Protein AF-A0A5E4QX09-F1 (afdb_monomer_lite)

Structure (mmCIF, N/CA/C/O backbone):
data_AF-A0A5E4QX09-F1
#
_entry.id   AF-A0A5E4QX09-F1
#
loop_
_atom_site.group_PDB
_atom_site.id
_atom_site.type_symbol
_atom_site.label_atom_id
_atom_site.label_alt_id
_atom_site.label_comp_id
_atom_site.label_asym_id
_atom_site.label_entity_id
_atom_site.label_seq_id
_atom_site.pdbx_PDB_ins_code
_atom_site.Cartn_x
_atom_site.Cartn_y
_atom_site.Cartn_z
_atom_site.occupancy
_atom_site.B_iso_or_equiv
_atom_site.auth_seq_id
_atom_site.auth_comp_id
_atom_site.auth_asym_id
_atom_site.auth_atom_id
_atom_site.pdbx_PDB_model_num
ATOM 1 N N . MET A 1 1 ? -5.339 -0.102 -3.297 1.00 42.97 1 MET A N 1
ATOM 2 C CA . MET A 1 1 ? -5.138 -1.151 -2.268 1.00 42.97 1 MET A CA 1
ATOM 3 C C . MET A 1 1 ? -6.335 -2.087 -2.124 1.00 42.97 1 MET A C 1
ATOM 5 O O . MET A 1 1 ? -6.118 -3.283 -2.220 1.00 42.97 1 MET A O 1
ATOM 9 N N . ILE A 1 2 ? -7.573 -1.592 -1.977 1.00 33.66 2 ILE A N 1
ATOM 10 C CA . ILE A 1 2 ? -8.766 -2.455 -1.815 1.00 33.66 2 ILE A CA 1
ATOM 11 C C . ILE A 1 2 ? -9.002 -3.374 -3.030 1.00 33.66 2 ILE A C 1
ATOM 13 O O . ILE A 1 2 ? -9.260 -4.556 -2.849 1.00 33.66 2 ILE A O 1
ATOM 17 N N . PHE A 1 3 ? -8.812 -2.886 -4.262 1.00 40.62 3 PHE A N 1
ATOM 18 C CA . PHE A 1 3 ? -8.969 -3.718 -5.468 1.00 40.62 3 PHE A CA 1
ATOM 19 C C . PHE A 1 3 ? -7.996 -4.911 -5.521 1.00 40.62 3 PHE A C 1
ATOM 21 O O . PHE A 1 3 ? -8.386 -5.988 -5.951 1.00 40.62 3 PHE A O 1
ATOM 28 N N . GLY A 1 4 ? -6.771 -4.757 -5.002 1.00 45.88 4 GLY A N 1
ATOM 29 C CA . GLY A 1 4 ? -5.765 -5.826 -4.965 1.00 45.88 4 GLY A CA 1
ATOM 30 C C . GLY A 1 4 ? -6.095 -6.967 -3.996 1.00 45.88 4 GLY A C 1
ATOM 31 O O . GLY A 1 4 ? -5.596 -8.071 -4.171 1.00 45.88 4 GLY A O 1
ATOM 32 N N . MET A 1 5 ? -6.944 -6.716 -2.988 1.00 43.91 5 MET A N 1
ATOM 33 C CA . MET A 1 5 ? -7.412 -7.753 -2.056 1.00 43.91 5 MET A CA 1
ATOM 34 C C . MET A 1 5 ? -8.489 -8.658 -2.666 1.00 43.91 5 MET A C 1
ATOM 36 O O . MET A 1 5 ? -8.681 -9.766 -2.177 1.00 43.91 5 MET A O 1
ATOM 40 N N . PHE A 1 6 ? -9.189 -8.195 -3.707 1.00 44.47 6 PHE A N 1
ATOM 41 C CA . PHE A 1 6 ? -10.266 -8.942 -4.370 1.00 44.47 6 PHE A CA 1
ATOM 42 C C . PHE A 1 6 ? -9.871 -9.499 -5.739 1.00 44.47 6 PHE A C 1
ATOM 44 O O . PHE A 1 6 ? -10.627 -10.261 -6.336 1.00 44.47 6 PHE A O 1
ATOM 51 N N . THR A 1 7 ? -8.699 -9.130 -6.250 1.00 51.12 7 THR A N 1
ATOM 52 C CA . THR A 1 7 ? -8.145 -9.722 -7.465 1.00 51.12 7 THR A CA 1
ATOM 53 C C . THR A 1 7 ? -7.367 -10.976 -7.112 1.00 51.12 7 THR A C 1
ATOM 55 O O . THR A 1 7 ? -6.427 -10.909 -6.319 1.00 51.12 7 THR A O 1
ATOM 58 N N . ASP A 1 8 ? -7.721 -12.100 -7.733 1.00 54.41 8 ASP A N 1
ATOM 59 C CA . ASP A 1 8 ? -6.874 -13.286 -7.706 1.00 54.41 8 ASP A CA 1
ATOM 60 C C . ASP A 1 8 ? -5.563 -12.969 -8.439 1.00 54.41 8 ASP A C 1
ATOM 62 O O . ASP A 1 8 ? -5.526 -12.806 -9.659 1.00 54.41 8 ASP A O 1
ATOM 66 N N . THR A 1 9 ? -4.492 -12.802 -7.668 1.00 60.31 9 THR A N 1
ATOM 67 C CA . THR A 1 9 ? -3.134 -12.572 -8.170 1.00 60.31 9 THR A CA 1
ATOM 68 C C . THR A 1 9 ? -2.357 -13.880 -8.334 1.00 60.31 9 THR A C 1
ATOM 70 O O . THR A 1 9 ? -1.154 -13.852 -8.600 1.00 60.31 9 THR A O 1
ATOM 73 N N . SER A 1 10 ? -3.014 -15.037 -8.175 1.00 62.38 10 SER A N 1
ATOM 74 C CA . SER A 1 10 ? -2.373 -16.337 -8.316 1.00 62.38 10 SER A CA 1
ATOM 75 C C . SER A 1 10 ? -1.932 -16.601 -9.756 1.00 62.38 10 SER A C 1
ATOM 77 O O . SER A 1 10 ? -2.656 -16.369 -10.722 1.00 62.38 10 SER A O 1
ATOM 79 N N . ILE A 1 11 ? -0.733 -17.165 -9.896 1.00 61.16 11 ILE A N 1
ATOM 80 C CA . ILE A 1 11 ? -0.183 -17.636 -11.175 1.00 61.16 11 ILE A CA 1
ATOM 81 C C . ILE A 1 11 ? -0.554 -19.096 -11.485 1.00 61.16 11 ILE A C 1
ATOM 83 O O . ILE A 1 11 ? -0.056 -19.650 -12.467 1.00 61.16 11 ILE A O 1
ATOM 87 N N . LYS A 1 12 ? -1.402 -19.736 -10.658 1.00 60.31 12 LYS A N 1
ATOM 88 C CA . LYS A 1 12 ? -1.796 -21.148 -10.802 1.00 60.31 12 LYS A CA 1
ATOM 89 C C . LYS A 1 12 ? -2.206 -21.457 -12.250 1.00 60.31 12 LYS A C 1
ATOM 91 O O . LYS A 1 12 ? -3.145 -20.872 -12.778 1.00 60.31 12 LYS A O 1
ATOM 96 N N . GLY A 1 13 ? -1.498 -22.397 -12.880 1.00 54.94 13 GLY A N 1
ATOM 97 C CA . GLY A 1 13 ? -1.865 -22.962 -14.182 1.00 54.94 13 GLY A CA 1
ATOM 98 C C . GLY A 1 13 ? -1.347 -22.237 -15.431 1.00 54.94 13 GLY A C 1
ATOM 99 O O . GLY A 1 13 ? -1.695 -22.661 -16.531 1.00 54.94 13 GLY A O 1
ATOM 100 N N . ARG A 1 14 ? -0.510 -21.191 -15.327 1.00 57.50 14 ARG A N 1
ATOM 101 C CA . ARG A 1 14 ? 0.174 -20.635 -16.513 1.00 57.50 14 ARG A CA 1
ATOM 102 C C . ARG A 1 14 ? 1.516 -21.328 -16.750 1.00 57.50 14 ARG A C 1
ATOM 104 O O . ARG A 1 14 ? 2.424 -21.214 -15.933 1.00 57.50 14 ARG A O 1
ATOM 111 N N . ILE A 1 15 ? 1.655 -21.992 -17.898 1.00 57.94 15 ILE A N 1
ATOM 112 C CA . ILE A 1 15 ? 2.951 -22.455 -18.409 1.00 57.94 15 ILE A CA 1
ATOM 113 C C . ILE A 1 15 ? 3.700 -21.216 -18.910 1.00 57.94 15 ILE A C 1
ATOM 115 O O . ILE A 1 15 ? 3.361 -20.656 -19.951 1.00 57.94 15 ILE A O 1
ATOM 119 N N . ILE A 1 16 ? 4.675 -20.744 -18.138 1.00 59.75 16 ILE A N 1
ATOM 120 C CA . ILE A 1 16 ? 5.583 -19.677 -18.566 1.00 59.75 16 ILE A CA 1
ATOM 121 C C . ILE A 1 16 ? 6.730 -20.360 -19.313 1.00 59.75 16 ILE A C 1
ATOM 123 O O . ILE A 1 16 ? 7.333 -21.289 -18.779 1.00 59.75 16 ILE A O 1
ATOM 127 N N . ASN A 1 17 ? 6.999 -19.939 -20.553 1.00 56.47 17 ASN A N 1
ATOM 128 C CA . ASN A 1 17 ? 8.120 -20.465 -21.335 1.00 56.47 17 ASN A CA 1
ATOM 129 C C . ASN A 1 17 ? 9.426 -20.298 -20.546 1.00 56.47 17 ASN A C 1
ATOM 131 O O . ASN A 1 17 ? 9.720 -19.209 -20.049 1.00 56.47 17 ASN A O 1
ATOM 135 N N . VAL A 1 18 ? 10.176 -21.392 -20.416 1.00 55.41 18 VAL A N 1
ATOM 136 C CA . VAL A 1 18 ? 11.379 -21.515 -19.578 1.00 55.41 18 VAL A CA 1
ATOM 137 C C . VAL A 1 18 ? 12.600 -20.982 -20.330 1.00 55.41 18 VAL A C 1
ATOM 139 O O . VAL A 1 18 ? 13.613 -21.659 -20.470 1.00 55.41 18 VAL A O 1
ATOM 142 N N . ASP A 1 19 ? 12.515 -19.752 -20.825 1.00 61.50 19 ASP A N 1
ATOM 143 C CA . ASP A 1 19 ? 13.733 -18.991 -21.074 1.00 61.50 19 ASP A CA 1
ATOM 144 C C . ASP A 1 19 ? 14.192 -18.515 -19.696 1.00 61.50 19 ASP A C 1
ATOM 146 O O . ASP A 1 19 ? 13.448 -17.816 -19.005 1.00 61.50 19 ASP A O 1
ATOM 150 N N . ILE A 1 20 ? 15.362 -18.968 -19.238 1.00 60.31 20 ILE A N 1
ATOM 151 C CA . ILE A 1 20 ? 15.913 -18.620 -17.920 1.00 60.31 20 ILE A CA 1
ATOM 152 C C . ILE A 1 20 ? 16.182 -17.109 -17.906 1.00 60.31 20 ILE A C 1
ATOM 154 O O . ILE A 1 20 ? 17.259 -16.644 -18.266 1.00 60.31 20 ILE A O 1
ATOM 158 N N . LYS A 1 21 ? 15.164 -16.329 -17.537 1.00 65.38 21 LYS A N 1
ATOM 159 C CA . LYS A 1 21 ? 15.260 -14.884 -17.351 1.00 65.38 21 LYS A CA 1
ATOM 160 C C . LYS A 1 21 ? 16.014 -14.613 -16.049 1.00 65.38 21 LYS A C 1
ATOM 162 O O . LYS A 1 21 ? 15.745 -15.236 -15.019 1.00 65.38 21 LYS A O 1
ATOM 167 N N . GLU A 1 22 ? 16.953 -13.674 -16.092 1.00 68.00 22 GLU A N 1
ATOM 168 C CA . GLU A 1 22 ? 17.725 -13.246 -14.923 1.00 68.00 22 GLU A CA 1
ATOM 169 C C .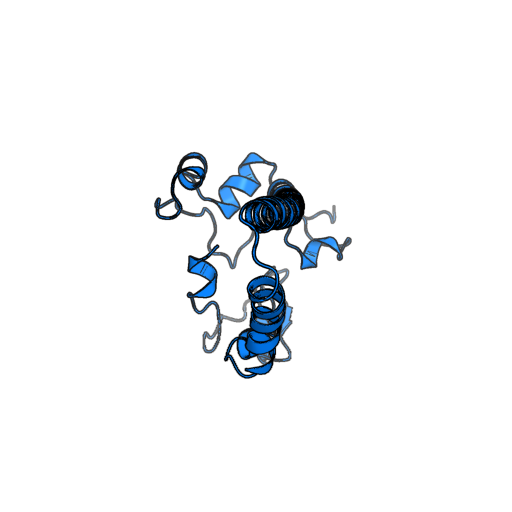 GLU A 1 22 ? 16.792 -12.828 -13.766 1.00 68.00 22 GLU A C 1
ATOM 171 O O . GLU A 1 22 ? 15.744 -12.216 -13.983 1.00 68.00 22 GLU A O 1
ATOM 176 N N . ASN A 1 23 ? 17.166 -13.167 -12.526 1.00 74.12 23 ASN A N 1
ATOM 177 C CA . ASN A 1 23 ? 16.447 -12.854 -11.276 1.00 74.12 23 ASN A CA 1
ATOM 178 C C . ASN A 1 23 ? 15.105 -13.578 -11.024 1.00 74.12 23 ASN A C 1
ATOM 180 O O . ASN A 1 23 ? 14.400 -13.245 -10.066 1.00 74.12 23 ASN A O 1
ATOM 184 N N . TRP A 1 24 ? 14.747 -14.587 -11.822 1.00 83.19 24 TRP A N 1
ATOM 185 C CA . TRP A 1 24 ? 13.603 -15.459 -11.525 1.00 83.19 24 TRP A CA 1
ATOM 186 C C . TRP A 1 24 ? 13.976 -16.525 -10.492 1.00 83.19 24 TRP A C 1
ATOM 188 O O . TRP A 1 24 ? 15.095 -17.032 -10.475 1.00 83.19 24 TRP A O 1
ATOM 198 N N . THR A 1 25 ? 13.032 -16.881 -9.619 1.00 83.00 25 THR A N 1
ATOM 199 C CA . THR A 1 25 ? 13.268 -17.858 -8.538 1.00 83.00 25 THR A CA 1
ATOM 200 C C . THR A 1 25 ? 12.263 -19.000 -8.612 1.00 83.00 25 THR A C 1
ATOM 202 O O . THR A 1 25 ? 11.098 -18.782 -8.925 1.00 83.00 25 THR A O 1
ATOM 205 N N . LEU A 1 26 ? 12.685 -20.236 -8.337 1.00 82.69 26 LEU A N 1
ATOM 206 C CA . LEU A 1 26 ? 11.760 -21.368 -8.239 1.00 82.69 26 LEU A CA 1
ATOM 207 C C . LEU A 1 26 ? 11.038 -21.324 -6.889 1.00 82.69 26 LEU A C 1
ATOM 209 O O . LEU A 1 26 ? 11.676 -21.259 -5.838 1.00 82.69 26 LEU A O 1
ATOM 213 N N . CYS A 1 27 ? 9.709 -21.395 -6.902 1.00 82.38 27 CYS A N 1
ATOM 214 C CA . CYS A 1 27 ? 8.936 -21.620 -5.689 1.00 82.38 27 CYS A CA 1
ATOM 215 C C . CYS A 1 27 ? 8.769 -23.125 -5.466 1.00 82.38 27 CYS A C 1
ATOM 217 O O . CYS A 1 27 ? 8.104 -23.786 -6.256 1.00 82.38 27 CYS A O 1
ATOM 219 N N . SER A 1 28 ? 9.327 -23.659 -4.378 1.00 79.88 28 SER A N 1
ATOM 220 C CA . SER A 1 28 ? 9.194 -25.081 -4.024 1.00 79.88 28 SER A CA 1
ATOM 221 C C . SER A 1 28 ? 7.769 -25.487 -3.646 1.00 79.88 28 SER A C 1
ATOM 223 O O . SER A 1 28 ? 7.409 -26.643 -3.799 1.00 79.88 28 SER A O 1
ATOM 225 N N . VAL A 1 29 ? 6.949 -24.546 -3.169 1.00 79.62 29 VAL A N 1
ATOM 226 C CA . VAL A 1 29 ? 5.559 -24.818 -2.767 1.00 79.62 29 VAL A CA 1
ATOM 227 C C . VAL A 1 29 ? 4.636 -24.933 -3.979 1.00 79.62 29 VAL A C 1
ATOM 229 O O . VAL A 1 29 ? 3.748 -25.776 -4.013 1.00 79.62 29 VAL A O 1
ATOM 232 N N . CYS A 1 30 ? 4.821 -24.065 -4.974 1.00 78.25 30 CYS A N 1
ATOM 233 C CA . CYS A 1 30 ? 3.995 -24.050 -6.182 1.00 78.25 30 CYS A CA 1
ATOM 234 C C . CYS A 1 30 ? 4.596 -24.862 -7.338 1.00 78.25 30 CYS A C 1
ATOM 236 O O . CYS A 1 30 ? 3.950 -24.976 -8.374 1.00 78.25 30 CYS A O 1
ATOM 238 N N . GLU A 1 31 ? 5.830 -25.352 -7.179 1.00 81.19 31 GLU A N 1
ATOM 239 C CA . GLU A 1 31 ? 6.625 -26.040 -8.206 1.00 81.19 31 GLU A CA 1
ATOM 240 C C . GLU A 1 31 ? 6.701 -25.271 -9.538 1.00 81.19 31 GLU A C 1
ATOM 242 O O . GLU A 1 31 ? 6.737 -25.843 -10.625 1.00 81.19 31 GLU A O 1
ATOM 247 N N . CYS A 1 32 ? 6.730 -23.938 -9.464 1.00 77.06 32 CYS A N 1
ATOM 248 C CA . CYS A 1 32 ? 6.744 -23.066 -10.634 1.00 77.06 32 CYS A CA 1
ATOM 249 C C . CYS A 1 32 ? 7.737 -21.910 -10.477 1.00 77.06 32 CYS A C 1
ATOM 251 O O . CYS A 1 32 ? 8.053 -21.472 -9.363 1.00 77.06 32 CYS A O 1
ATOM 253 N N . LEU A 1 33 ? 8.224 -21.392 -11.608 1.00 79.44 33 LEU A N 1
ATOM 254 C CA . LEU A 1 33 ? 9.064 -20.199 -11.623 1.00 79.44 33 LEU A CA 1
ATOM 255 C C . LEU A 1 33 ? 8.241 -18.967 -11.238 1.00 79.44 33 LEU A C 1
ATOM 257 O O . LEU A 1 33 ? 7.130 -18.745 -11.720 1.00 79.44 33 LEU A O 1
ATOM 261 N N . ARG A 1 34 ? 8.813 -18.165 -10.350 1.00 80.25 34 ARG A N 1
ATOM 262 C CA . ARG A 1 34 ? 8.226 -16.964 -9.777 1.00 80.25 34 ARG A CA 1
ATOM 263 C C . ARG A 1 34 ? 8.945 -15.739 -10.348 1.00 80.25 34 ARG A C 1
ATOM 265 O O . ARG A 1 34 ? 10.178 -15.679 -10.255 1.00 80.25 34 ARG A O 1
ATOM 272 N N . PRO A 1 35 ? 8.197 -14.748 -10.867 1.00 84.50 35 PRO A N 1
ATOM 273 C CA . PRO A 1 35 ? 8.770 -13.477 -11.279 1.00 84.50 35 PRO A CA 1
ATOM 274 C C . PRO A 1 35 ? 9.506 -12.780 -10.126 1.00 84.50 35 PRO A C 1
ATOM 276 O O . PRO A 1 35 ? 9.138 -12.959 -8.953 1.00 84.50 35 PRO A O 1
ATOM 279 N N . PRO A 1 36 ? 10.502 -11.933 -10.426 1.00 83.75 36 PRO A N 1
ATOM 280 C CA . PRO A 1 36 ? 11.113 -11.072 -9.420 1.00 83.75 36 PRO A CA 1
ATOM 281 C C . PRO A 1 36 ? 10.036 -10.276 -8.666 1.00 83.75 36 PRO A C 1
ATOM 283 O O . PRO A 1 36 ? 9.009 -9.886 -9.224 1.00 83.75 36 PRO A O 1
ATOM 286 N N . ARG A 1 37 ? 10.259 -10.060 -7.365 1.00 84.06 37 ARG A N 1
ATOM 287 C CA . ARG A 1 37 ? 9.361 -9.313 -6.458 1.00 84.06 37 ARG A CA 1
ATOM 288 C C . ARG A 1 37 ? 7.934 -9.865 -6.261 1.00 84.06 37 ARG A C 1
ATOM 290 O O . ARG A 1 37 ? 7.154 -9.239 -5.556 1.00 84.06 37 ARG A O 1
ATOM 297 N N . SER A 1 38 ? 7.561 -11.015 -6.826 1.00 84.81 38 SER A N 1
ATOM 298 C CA . SER A 1 38 ? 6.375 -11.786 -6.360 1.00 84.81 38 SER A CA 1
ATOM 299 C C . SER A 1 38 ? 6.731 -12.556 -5.080 1.00 84.81 38 SER A C 1
ATOM 301 O O . SER A 1 38 ? 7.901 -12.503 -4.776 1.00 84.81 38 SER A O 1
ATOM 303 N N . TRP A 1 39 ? 5.858 -13.256 -4.333 1.00 80.94 39 TRP A N 1
ATOM 304 C CA . TRP A 1 39 ? 6.190 -14.337 -3.353 1.00 80.94 39 TRP A CA 1
ATOM 305 C C . TRP A 1 39 ? 4.985 -15.229 -3.077 1.00 80.94 39 TRP A C 1
ATOM 307 O O . TRP A 1 39 ? 3.848 -14.812 -3.275 1.00 80.94 39 TRP A O 1
ATOM 317 N N . HIS A 1 40 ? 5.243 -16.457 -2.617 1.00 78.88 40 HIS A N 1
ATOM 318 C CA . HIS A 1 40 ? 4.187 -17.304 -2.076 1.00 78.88 40 HIS A CA 1
ATOM 319 C C . HIS A 1 40 ? 3.733 -16.738 -0.725 1.00 78.88 40 HIS A C 1
ATOM 321 O O . HIS A 1 40 ? 4.559 -16.297 0.076 1.00 78.88 40 HIS A O 1
ATOM 327 N N . CYS A 1 41 ? 2.424 -16.698 -0.504 1.00 75.81 41 CYS A N 1
ATOM 328 C CA . CYS A 1 41 ? 1.826 -16.170 0.712 1.00 75.81 41 CYS A CA 1
ATOM 329 C C . CYS A 1 41 ? 1.060 -17.286 1.418 1.00 75.81 41 CYS A C 1
ATOM 331 O O . CYS A 1 41 ? -0.018 -17.667 0.965 1.00 75.81 41 CYS A O 1
ATOM 333 N N . ASP A 1 42 ? 1.585 -17.751 2.551 1.00 70.56 42 ASP A N 1
ATOM 334 C CA . ASP A 1 42 ? 0.969 -18.826 3.342 1.00 70.56 42 ASP A CA 1
ATOM 335 C C . ASP A 1 42 ? -0.362 -18.392 3.992 1.00 70.56 42 ASP A C 1
ATOM 337 O O . ASP A 1 42 ? -1.180 -19.216 4.394 1.00 70.56 42 ASP A O 1
ATOM 341 N N . THR A 1 43 ? -0.602 -17.080 4.119 1.00 65.06 43 THR A N 1
ATOM 342 C CA . THR A 1 43 ? -1.786 -16.508 4.780 1.00 65.06 43 THR A CA 1
ATOM 343 C C . THR A 1 43 ? -2.932 -16.156 3.839 1.00 65.06 43 THR A C 1
ATOM 345 O O . THR A 1 43 ? -4.039 -15.915 4.321 1.00 65.06 43 THR A O 1
ATOM 348 N N . CYS A 1 44 ? -2.739 -16.155 2.517 1.00 61.25 44 CYS A N 1
ATOM 349 C CA . CYS A 1 44 ? -3.842 -15.922 1.575 1.00 61.25 44 CYS A CA 1
ATOM 350 C C . CYS A 1 44 ? -4.945 -16.993 1.686 1.00 61.25 44 CYS A C 1
ATOM 352 O O . CYS A 1 44 ? -6.107 -16.692 1.423 1.00 61.25 44 CYS A O 1
ATOM 354 N N . ASP A 1 45 ? -4.620 -18.189 2.188 1.00 55.06 45 ASP A N 1
ATOM 355 C CA . ASP A 1 45 ? -5.602 -19.237 2.492 1.00 55.06 45 ASP A CA 1
ATOM 356 C C . ASP A 1 45 ? -6.329 -19.034 3.843 1.00 55.06 45 ASP A C 1
ATOM 358 O O . ASP A 1 45 ? -7.411 -19.587 4.056 1.00 55.06 45 ASP A O 1
ATOM 362 N N . PHE A 1 46 ? -5.785 -18.213 4.755 1.00 47.06 46 PHE A N 1
ATOM 363 C CA . PHE A 1 46 ? -6.300 -18.005 6.121 1.00 47.06 46 PHE A CA 1
ATOM 364 C C . PHE A 1 46 ? -7.469 -17.008 6.203 1.00 47.06 46 PHE A C 1
ATOM 366 O O . PHE A 1 46 ? -8.268 -17.077 7.138 1.00 47.06 46 PHE A O 1
ATOM 373 N N . LEU A 1 47 ? -7.619 -16.108 5.224 1.00 49.19 47 LEU A N 1
ATOM 374 C CA . LEU A 1 47 ? -8.764 -15.186 5.171 1.00 49.19 47 LEU A CA 1
ATOM 375 C C . LEU A 1 47 ? -10.096 -15.891 4.846 1.00 49.19 47 LEU A C 1
ATOM 377 O O . LEU A 1 47 ? -11.142 -15.240 4.855 1.00 49.19 47 LEU A O 1
ATOM 381 N N . LYS A 1 48 ? -10.101 -17.222 4.659 1.00 50.72 48 LYS A N 1
ATOM 382 C CA . LYS A 1 48 ? -11.285 -18.057 4.914 1.00 50.72 48 LYS A CA 1
ATOM 383 C C . LYS A 1 48 ? -11.624 -17.978 6.406 1.00 50.72 48 LYS A C 1
ATOM 385 O O . LYS A 1 48 ? -11.224 -18.830 7.191 1.00 50.72 48 LYS A O 1
ATOM 390 N N . TRP A 1 49 ? -12.325 -16.910 6.784 1.00 48.84 49 TRP A N 1
ATOM 391 C CA . TRP A 1 49 ? -12.859 -16.618 8.114 1.00 48.84 49 TRP A CA 1
ATOM 392 C C . TRP A 1 49 ? -13.253 -17.883 8.879 1.00 48.84 49 TRP A C 1
ATOM 394 O O . TRP A 1 49 ? -14.343 -18.418 8.698 1.00 48.84 49 TRP A O 1
ATOM 404 N N . ASN A 1 50 ? -12.381 -18.353 9.768 1.00 54.41 50 ASN A N 1
ATOM 405 C CA . ASN A 1 50 ? -12.755 -19.413 10.689 1.00 54.41 50 ASN A CA 1
ATOM 406 C C . ASN A 1 50 ? -12.041 -19.284 12.029 1.00 54.41 50 ASN A C 1
ATOM 408 O O . ASN A 1 50 ? -11.283 -20.174 12.391 1.00 54.41 50 ASN A O 1
ATOM 412 N N . LYS A 1 51 ? -12.275 -18.182 12.760 1.00 59.53 51 LYS A N 1
ATOM 413 C CA . LYS A 1 51 ? -12.198 -18.141 14.237 1.00 59.53 51 LYS A CA 1
ATOM 414 C C . LYS A 1 51 ? -13.171 -17.086 14.776 1.00 59.53 51 LYS A C 1
ATOM 416 O O . LYS A 1 51 ? -12.774 -15.959 15.061 1.00 59.53 51 LYS A O 1
ATOM 421 N N . GLY A 1 52 ? -14.440 -17.464 14.967 1.00 60.00 52 GLY A N 1
ATOM 422 C CA . GLY A 1 52 ? -15.483 -16.617 15.582 1.00 60.00 52 GLY A CA 1
ATOM 423 C C . GLY A 1 52 ? -15.111 -16.030 16.958 1.00 60.00 52 GLY A C 1
ATOM 424 O O . GLY A 1 52 ? -15.667 -15.019 17.372 1.00 60.00 52 GLY A O 1
ATOM 425 N N . LEU A 1 53 ? -14.086 -16.580 17.619 1.00 61.50 53 LEU A N 1
ATOM 426 C CA . LEU A 1 53 ? -13.455 -16.033 18.828 1.00 61.50 53 LEU A CA 1
ATOM 427 C C . LEU A 1 53 ? -12.885 -14.611 18.666 1.00 61.50 53 LEU A C 1
ATOM 429 O O . LEU A 1 53 ? -12.764 -13.894 19.656 1.00 61.50 53 LEU A O 1
ATOM 433 N N . VAL A 1 54 ? -12.532 -14.186 17.449 1.00 61.28 54 VAL A N 1
ATOM 434 C CA . VAL A 1 54 ? -12.034 -12.822 17.200 1.00 61.28 54 VAL A CA 1
ATOM 435 C C . VAL A 1 54 ? -13.157 -11.796 17.359 1.00 61.28 54 VAL A C 1
ATOM 437 O O . VAL A 1 54 ? -12.929 -10.750 17.955 1.00 61.28 54 VAL A O 1
ATOM 440 N N . ILE A 1 55 ? -14.380 -12.123 16.930 1.00 64.00 55 ILE A N 1
ATOM 441 C CA . ILE A 1 55 ? -15.558 -11.252 17.079 1.00 64.00 55 ILE A CA 1
ATOM 442 C C . ILE A 1 55 ? -15.852 -11.015 18.567 1.00 64.00 55 ILE A C 1
ATOM 444 O O . ILE A 1 55 ? -16.063 -9.878 18.982 1.00 64.00 55 ILE A O 1
ATOM 448 N N . GLY A 1 56 ? -15.749 -12.058 19.399 1.00 62.28 56 GLY A N 1
ATOM 449 C CA . GLY A 1 56 ? -15.935 -11.944 20.851 1.00 62.28 56 GLY A CA 1
ATOM 450 C C . GLY A 1 56 ? -14.968 -10.965 21.534 1.00 62.28 56 GLY A C 1
ATOM 451 O O . GLY A 1 56 ? -15.358 -10.286 22.481 1.00 62.28 56 GLY A O 1
ATOM 452 N N . LYS A 1 57 ? -13.737 -10.814 21.021 1.00 57.75 57 LYS A N 1
ATOM 453 C CA . LYS A 1 57 ? -12.748 -9.855 21.551 1.00 57.75 57 LYS A CA 1
ATOM 454 C C . LYS A 1 57 ? -13.078 -8.394 21.237 1.00 57.75 57 LYS A C 1
ATOM 456 O O . LYS A 1 57 ? -12.627 -7.523 21.969 1.00 57.75 57 LYS A O 1
ATOM 461 N N . PHE A 1 58 ? -13.856 -8.130 20.187 1.00 62.31 58 PHE A N 1
ATOM 462 C CA . PHE A 1 58 ? -14.347 -6.785 19.868 1.00 62.31 58 PHE A CA 1
ATOM 463 C C . PHE A 1 58 ? -15.645 -6.450 20.612 1.00 62.31 58 PHE A C 1
ATOM 465 O O . PHE A 1 58 ? -15.869 -5.293 20.950 1.00 62.31 58 PHE A O 1
ATOM 472 N N . VAL A 1 59 ? -16.473 -7.454 20.919 1.00 66.94 59 VAL A N 1
ATOM 473 C CA . VAL A 1 59 ? -17.733 -7.280 21.665 1.00 66.94 59 VAL A CA 1
ATOM 474 C C . VAL A 1 59 ? -17.482 -7.001 23.152 1.00 66.94 59 VAL A C 1
ATOM 476 O O . VAL A 1 59 ? -18.180 -6.191 23.749 1.00 66.94 59 VAL A O 1
ATOM 479 N N . PHE A 1 60 ? -16.469 -7.623 23.757 1.00 61.72 60 PHE A N 1
ATOM 480 C CA . PHE A 1 60 ? -16.219 -7.513 25.199 1.00 61.72 60 PHE A CA 1
ATOM 481 C C . PHE A 1 60 ? -15.874 -6.082 25.691 1.00 61.72 60 PHE A C 1
ATOM 483 O O . PHE A 1 60 ? -16.467 -5.652 26.680 1.00 61.72 60 PHE A O 1
ATOM 490 N N . PRO A 1 61 ? -15.030 -5.285 24.998 1.00 61.91 61 PRO A N 1
ATOM 491 C CA . PRO A 1 61 ? -14.804 -3.877 25.346 1.00 61.91 61 PRO A CA 1
ATOM 492 C C . PRO A 1 61 ? -16.055 -3.002 25.179 1.00 61.91 61 PRO A C 1
ATOM 494 O O . PRO A 1 61 ? -16.295 -2.114 25.991 1.00 61.91 61 PRO A O 1
ATOM 497 N N . LEU A 1 62 ? -16.875 -3.285 24.159 1.00 62.81 62 LEU A N 1
ATOM 498 C CA . LEU A 1 62 ? -18.144 -2.590 23.916 1.00 62.81 62 LEU A CA 1
ATOM 499 C C . LEU A 1 62 ? -19.166 -2.857 25.033 1.00 62.81 62 LEU A C 1
ATOM 501 O O . LEU A 1 62 ? -19.900 -1.952 25.411 1.00 62.81 62 LEU A O 1
ATOM 505 N N . VAL A 1 63 ? -19.193 -4.067 25.600 1.00 65.19 63 VAL A N 1
ATOM 506 C CA . VAL A 1 63 ? -20.120 -4.434 26.686 1.00 65.19 63 VAL A CA 1
ATOM 507 C C . VAL A 1 63 ? -19.728 -3.805 28.026 1.00 65.19 63 VAL A C 1
ATOM 509 O O . VAL A 1 63 ? -20.607 -3.306 28.721 1.00 65.19 63 VAL A O 1
ATOM 512 N N . SER A 1 64 ? -18.437 -3.758 28.385 1.00 62.16 64 SER A N 1
ATOM 513 C CA . SER A 1 64 ? -17.991 -3.022 29.585 1.00 62.16 64 SER A CA 1
ATOM 514 C C . SER A 1 64 ? -18.301 -1.526 29.501 1.00 62.16 64 SER A C 1
ATOM 516 O O . SER A 1 64 ? -18.595 -0.907 30.516 1.00 62.16 64 SER A O 1
ATOM 518 N N . PHE A 1 65 ? -18.282 -0.963 28.294 1.00 61.44 65 PHE A N 1
ATOM 519 C CA . PHE A 1 65 ? -18.588 0.442 28.042 1.00 61.44 65 PHE A CA 1
ATOM 520 C C . PHE A 1 65 ? -20.097 0.765 28.139 1.00 61.44 65 PHE A C 1
ATOM 522 O O . PHE A 1 65 ? -20.472 1.848 28.571 1.00 61.44 65 PHE A O 1
ATOM 529 N N . VAL A 1 66 ? -20.972 -0.198 27.826 1.00 63.56 66 VAL A N 1
ATOM 530 C CA . VAL A 1 66 ? -22.443 -0.092 27.960 1.00 63.56 66 VAL A CA 1
ATOM 531 C C . VAL A 1 66 ? -22.918 -0.135 29.427 1.00 63.56 66 VAL A C 1
ATOM 533 O O . VAL A 1 66 ? -24.078 0.140 29.713 1.00 63.56 66 VAL A O 1
ATOM 536 N N . LEU A 1 67 ? -22.059 -0.483 30.388 1.00 66.31 67 LEU A N 1
ATOM 537 C CA . LEU A 1 67 ? -22.463 -0.631 31.792 1.00 66.31 67 LEU A CA 1
ATOM 538 C C . LEU A 1 67 ? -22.201 0.612 32.663 1.00 66.31 67 LEU A C 1
ATOM 540 O O . LEU A 1 67 ? -22.709 0.649 33.779 1.00 66.31 67 LEU A O 1
ATOM 544 N N . ASP A 1 68 ? -21.487 1.631 32.164 1.00 62.91 68 ASP A N 1
ATOM 545 C CA . ASP A 1 68 ? -21.069 2.814 32.945 1.00 62.91 68 ASP A CA 1
ATOM 546 C C . ASP A 1 68 ? -21.351 4.139 32.192 1.00 62.91 68 ASP A C 1
ATOM 548 O O . ASP A 1 68 ? -20.469 4.959 31.925 1.00 62.91 68 ASP A O 1
ATOM 552 N N . PHE A 1 69 ? -22.601 4.307 31.739 1.00 65.62 69 PHE A N 1
ATOM 553 C CA . PHE A 1 69 ? -23.005 5.370 30.810 1.00 65.62 69 PHE A CA 1
ATOM 554 C C . PHE A 1 69 ? -22.998 6.783 31.418 1.00 65.62 69 PHE A C 1
ATOM 556 O O . PHE A 1 69 ? -23.882 7.152 32.190 1.00 65.62 69 PHE A O 1
ATOM 563 N N . GLY A 1 70 ? -22.083 7.616 30.918 1.00 70.19 70 GLY A N 1
ATOM 564 C CA . GLY A 1 70 ? -22.207 9.074 30.874 1.00 70.19 70 GLY A CA 1
ATOM 565 C C . GLY A 1 70 ? -21.857 9.596 29.474 1.00 70.19 70 GLY A C 1
ATOM 566 O O . GLY A 1 70 ? -20.943 9.073 28.835 1.00 70.19 70 GLY A O 1
ATOM 567 N N . GLU A 1 71 ? -22.567 10.622 28.989 1.00 73.19 71 GLU A N 1
ATOM 568 C CA . GLU A 1 71 ? -22.303 11.284 27.690 1.00 73.19 71 GLU A CA 1
ATOM 569 C C . GLU A 1 71 ? -20.837 11.762 27.586 1.00 73.19 71 GLU A C 1
ATOM 571 O O . GLU A 1 71 ? -20.198 11.659 26.537 1.00 73.19 71 GLU A O 1
ATOM 576 N N . GLU A 1 72 ? -20.264 12.205 28.711 1.00 78.44 72 GLU A N 1
ATOM 577 C CA . GLU A 1 72 ? -18.867 12.643 28.816 1.00 78.44 72 GLU A CA 1
ATOM 578 C C . GLU A 1 72 ? -17.869 11.488 28.615 1.00 78.44 72 GLU A C 1
ATOM 580 O O . GLU A 1 72 ? -16.895 11.629 27.870 1.00 78.44 72 GLU A O 1
ATOM 585 N N . SER A 1 73 ? -18.135 10.319 29.209 1.00 76.31 73 SER A N 1
ATOM 586 C CA . SER A 1 73 ? -17.289 9.122 29.082 1.00 76.31 73 SER A CA 1
ATOM 587 C C . SER A 1 73 ? -17.231 8.609 27.640 1.00 76.31 73 SER A C 1
ATOM 589 O O . SER A 1 73 ? -16.190 8.125 27.189 1.00 76.31 73 SER A O 1
ATOM 591 N N . LEU A 1 74 ? -18.328 8.751 26.885 1.00 77.38 74 LEU A N 1
ATOM 592 C CA . LEU A 1 74 ? -18.394 8.356 25.478 1.00 77.38 74 LEU A CA 1
ATOM 593 C C . LEU A 1 74 ? -17.574 9.252 24.566 1.00 77.38 74 LEU A C 1
ATOM 595 O O . LEU A 1 74 ? -16.849 8.753 23.702 1.00 77.38 74 LEU A O 1
ATOM 599 N N . TYR A 1 75 ? -17.648 10.561 24.781 1.00 82.19 75 TYR A N 1
ATOM 600 C CA . TYR A 1 75 ? -16.844 11.506 24.024 1.00 82.19 75 TYR A CA 1
ATOM 601 C C . TYR A 1 75 ? -15.342 11.269 24.241 1.00 82.19 75 TYR A C 1
ATOM 603 O O . TYR A 1 75 ? -14.592 11.167 23.268 1.00 82.19 75 TYR A O 1
ATOM 611 N N . ILE A 1 76 ? -14.908 11.098 25.496 1.00 82.31 76 ILE A N 1
ATOM 612 C CA . ILE A 1 76 ? -13.498 10.834 25.834 1.00 82.31 76 ILE A CA 1
ATOM 613 C C . ILE A 1 76 ? -13.013 9.540 25.166 1.00 82.31 76 ILE A C 1
ATOM 615 O O . ILE A 1 76 ? -11.966 9.534 24.520 1.00 82.31 76 ILE A O 1
ATOM 619 N N . PHE A 1 77 ? -13.799 8.463 25.240 1.00 81.62 77 PHE A N 1
ATOM 620 C CA . PHE A 1 77 ? -13.460 7.192 24.598 1.00 81.62 77 PHE A CA 1
ATOM 621 C C . PHE A 1 77 ? -13.292 7.318 23.074 1.00 81.62 77 PHE A C 1
ATOM 623 O O . PHE A 1 77 ? -12.326 6.797 22.508 1.00 81.62 77 PHE A O 1
ATOM 630 N N . LEU A 1 78 ? -14.206 8.026 22.398 1.00 84.00 78 LEU A N 1
ATOM 631 C CA . LEU A 1 78 ? -14.127 8.242 20.951 1.00 84.00 78 LEU A CA 1
ATOM 632 C C . LEU A 1 78 ? -12.894 9.061 20.554 1.00 84.00 78 LEU A C 1
ATOM 634 O O . LEU A 1 78 ? -12.284 8.779 19.521 1.00 84.00 78 LEU A O 1
ATOM 638 N N . VAL A 1 79 ? -12.509 10.055 21.352 1.00 87.56 79 VAL A N 1
ATOM 639 C CA . VAL A 1 79 ? -11.297 10.845 21.103 1.00 87.56 79 VAL A CA 1
ATOM 640 C C . VAL A 1 79 ? -10.047 9.975 21.246 1.00 87.56 79 VAL A C 1
ATOM 642 O O . VAL A 1 79 ? -9.218 9.953 20.336 1.00 87.56 79 VAL A O 1
ATOM 645 N N . GLU A 1 80 ? -9.945 9.199 22.326 1.00 86.38 80 GLU A N 1
ATOM 646 C CA . GLU A 1 80 ? -8.815 8.297 22.590 1.00 86.38 80 GLU A CA 1
ATOM 647 C C . GLU A 1 80 ? -8.628 7.259 21.472 1.00 86.38 80 GLU A C 1
ATOM 649 O O . GLU A 1 80 ? -7.531 7.106 20.925 1.00 86.38 80 GLU A O 1
ATOM 654 N N . ILE A 1 81 ? -9.702 6.576 21.052 1.00 87.44 81 ILE A N 1
ATOM 655 C CA . ILE A 1 81 ? -9.594 5.559 19.997 1.00 87.44 81 ILE A CA 1
ATOM 656 C C . ILE A 1 81 ? -9.213 6.173 18.643 1.00 87.44 81 ILE A C 1
ATOM 658 O O . ILE A 1 81 ? -8.370 5.614 17.939 1.00 87.44 81 ILE A O 1
ATOM 662 N N . ASN A 1 82 ? -9.767 7.338 18.283 1.00 89.50 82 ASN A N 1
ATOM 663 C CA . ASN A 1 82 ? -9.401 8.030 17.043 1.00 89.50 82 ASN A CA 1
ATOM 664 C C . ASN A 1 82 ? -7.949 8.505 17.073 1.00 89.50 82 ASN A C 1
ATOM 666 O O . ASN A 1 82 ? -7.258 8.416 16.058 1.00 89.50 82 ASN A O 1
ATOM 670 N N . PHE A 1 83 ? -7.463 8.956 18.229 1.00 92.31 83 PHE A N 1
ATOM 671 C CA . PHE A 1 83 ? -6.070 9.339 18.403 1.00 92.31 83 PHE A CA 1
ATOM 672 C C . PHE A 1 83 ? -5.127 8.147 18.195 1.00 92.31 83 PHE A C 1
ATOM 674 O O . PHE A 1 83 ? -4.197 8.229 17.390 1.00 92.31 83 PHE A O 1
ATOM 681 N N . ILE A 1 84 ? -5.403 7.003 18.831 1.00 91.19 84 ILE A N 1
ATOM 682 C CA . ILE A 1 84 ? -4.605 5.775 18.674 1.00 91.19 84 ILE A CA 1
ATOM 683 C C . ILE A 1 84 ? -4.615 5.292 17.219 1.00 91.19 84 ILE A C 1
ATOM 685 O O . ILE A 1 84 ? -3.559 4.990 16.652 1.00 91.19 84 ILE A O 1
ATOM 689 N N . VAL A 1 85 ? -5.793 5.242 16.590 1.00 92.88 85 VAL A N 1
ATOM 690 C CA . VAL A 1 85 ? -5.929 4.858 15.177 1.00 92.88 85 VAL A CA 1
ATOM 691 C C . VAL A 1 85 ? -5.167 5.835 14.281 1.00 92.88 85 VAL A C 1
ATOM 693 O O . VAL A 1 85 ? -4.459 5.401 13.372 1.00 92.88 85 VAL A O 1
ATOM 696 N N . GLY A 1 86 ? -5.246 7.139 14.551 1.00 94.81 86 GLY A N 1
ATOM 697 C CA . GLY A 1 86 ? -4.509 8.174 13.830 1.00 94.81 86 GLY A CA 1
ATOM 698 C C . GLY A 1 86 ? -2.994 7.990 13.924 1.00 94.81 86 GLY A C 1
ATOM 699 O O . GLY A 1 86 ? -2.307 8.013 12.903 1.00 94.81 86 GLY A O 1
ATOM 700 N N . LEU A 1 87 ? -2.466 7.715 15.120 1.00 95.19 87 LEU A N 1
ATOM 701 C CA . LEU A 1 87 ? -1.038 7.449 15.315 1.00 95.19 87 LEU A CA 1
ATOM 702 C C . LEU A 1 87 ? -0.580 6.196 14.563 1.00 95.19 87 LEU A C 1
ATOM 704 O O . LEU A 1 87 ? 0.433 6.223 13.860 1.00 95.19 87 LEU A O 1
ATOM 708 N N . PHE A 1 88 ? -1.331 5.100 14.679 1.00 94.00 88 PHE A N 1
ATOM 709 C CA . PHE A 1 88 ? -0.984 3.841 14.027 1.00 94.00 88 PHE A CA 1
ATOM 710 C C . PHE A 1 88 ? -1.050 3.944 12.495 1.00 94.00 88 PHE A C 1
ATOM 712 O O . PHE A 1 88 ? -0.123 3.523 11.797 1.00 94.00 88 PHE A O 1
ATOM 719 N N . THR A 1 89 ? -2.118 4.543 11.961 1.00 93.12 89 THR A N 1
ATOM 720 C CA . THR A 1 89 ? -2.282 4.747 10.512 1.00 93.12 89 THR A CA 1
ATOM 721 C C . THR A 1 89 ? -1.253 5.729 9.960 1.00 93.12 89 THR A C 1
ATOM 723 O O . THR A 1 89 ? -0.680 5.458 8.907 1.00 93.12 89 THR A O 1
ATOM 726 N N . GLY A 1 90 ? -0.939 6.809 10.682 1.00 95.81 90 GLY A N 1
ATOM 727 C CA . GLY A 1 90 ? 0.119 7.754 10.323 1.00 95.81 90 GLY A CA 1
ATOM 728 C C . GLY A 1 90 ? 1.500 7.098 10.272 1.00 95.81 90 GLY A C 1
ATOM 729 O O . GLY A 1 90 ? 2.229 7.267 9.293 1.00 95.81 90 GLY A O 1
ATOM 730 N N . PHE A 1 91 ? 1.839 6.276 11.269 1.00 96.06 91 PHE A N 1
ATOM 731 C CA . PHE A 1 91 ? 3.085 5.505 11.272 1.00 96.06 91 PH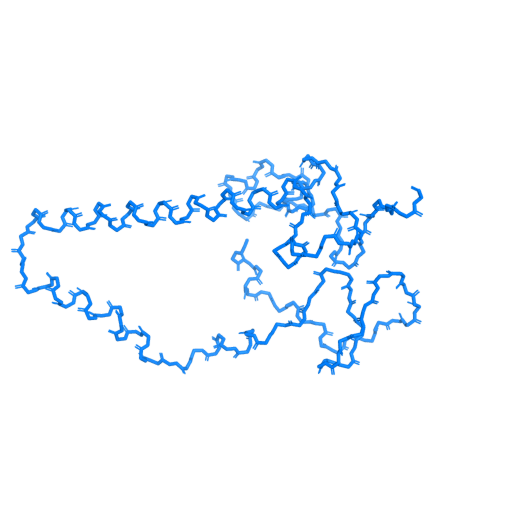E A CA 1
ATOM 732 C C . PHE A 1 91 ? 3.181 4.567 10.061 1.00 96.06 91 PHE A C 1
ATOM 734 O O . PHE A 1 91 ? 4.190 4.576 9.350 1.00 96.06 91 PHE A O 1
ATOM 741 N N . LEU A 1 92 ? 2.128 3.787 9.787 1.00 94.12 92 LEU A N 1
ATOM 742 C CA . LEU A 1 92 ? 2.095 2.890 8.629 1.00 94.12 92 LEU A CA 1
ATOM 743 C C . LEU A 1 92 ? 2.152 3.655 7.306 1.00 94.12 92 LEU A C 1
ATOM 745 O O . LEU A 1 92 ? 2.850 3.228 6.387 1.00 94.12 92 LEU A O 1
ATOM 749 N N . PHE A 1 93 ? 1.465 4.793 7.205 1.00 93.75 93 PHE A N 1
ATOM 750 C CA . PHE A 1 93 ? 1.510 5.640 6.020 1.00 93.75 93 PHE A CA 1
ATOM 751 C C . PHE A 1 93 ? 2.939 6.100 5.740 1.00 93.75 93 PHE A C 1
ATOM 753 O O . PHE A 1 93 ? 3.446 5.852 4.650 1.00 93.75 93 PHE A O 1
ATOM 760 N N . ILE A 1 94 ? 3.627 6.678 6.731 1.00 95.69 94 ILE A N 1
ATOM 761 C CA . ILE A 1 94 ? 5.024 7.120 6.591 1.00 95.69 94 ILE A CA 1
ATOM 762 C C . ILE A 1 94 ? 5.928 5.939 6.223 1.00 95.69 94 ILE A C 1
ATOM 764 O O . ILE A 1 94 ? 6.769 6.045 5.328 1.00 95.69 94 ILE A O 1
ATOM 768 N N . TYR A 1 95 ? 5.738 4.791 6.875 1.00 93.44 95 TYR A N 1
ATOM 769 C CA . TYR A 1 95 ? 6.496 3.577 6.597 1.00 93.44 95 TYR A CA 1
ATOM 770 C C . TYR A 1 95 ? 6.358 3.126 5.133 1.00 93.44 95 TYR A C 1
ATOM 772 O O . TYR A 1 95 ? 7.360 2.933 4.440 1.00 93.44 95 TYR A O 1
ATOM 780 N N . HIS A 1 96 ? 5.126 2.983 4.638 1.00 93.38 96 HIS A N 1
ATOM 781 C CA . HIS A 1 96 ? 4.867 2.537 3.270 1.00 93.38 96 HIS A CA 1
ATOM 782 C C . HIS A 1 96 ? 5.222 3.602 2.233 1.00 93.38 96 HIS A C 1
ATOM 784 O O . HIS A 1 96 ? 5.745 3.266 1.173 1.00 93.38 96 HIS A O 1
ATOM 790 N N . PHE A 1 97 ? 5.016 4.878 2.544 1.00 93.94 97 PHE A N 1
ATOM 791 C CA . PHE A 1 97 ? 5.391 5.982 1.670 1.00 93.94 97 PHE A CA 1
ATOM 792 C C . PHE A 1 97 ? 6.908 6.041 1.459 1.00 93.94 97 PHE A C 1
ATOM 794 O O . PHE A 1 97 ? 7.374 6.158 0.325 1.00 93.94 97 PHE A O 1
ATOM 801 N N . ASN A 1 98 ? 7.693 5.828 2.520 1.00 94.62 98 ASN A N 1
ATOM 802 C CA . ASN A 1 98 ? 9.145 5.698 2.414 1.00 94.62 98 ASN A CA 1
ATOM 803 C C . ASN A 1 98 ? 9.559 4.498 1.553 1.00 94.62 98 ASN A C 1
ATOM 805 O O . ASN A 1 98 ? 10.509 4.603 0.777 1.00 94.62 98 ASN A O 1
ATOM 809 N N . ASN A 1 99 ? 8.855 3.369 1.646 1.00 93.50 99 ASN A N 1
ATOM 810 C CA . ASN A 1 99 ? 9.113 2.223 0.774 1.00 93.50 99 ASN A CA 1
ATOM 811 C C . ASN A 1 99 ? 8.857 2.578 -0.701 1.00 93.50 99 ASN A C 1
ATOM 813 O O . ASN A 1 99 ? 9.722 2.317 -1.538 1.00 93.50 99 ASN A O 1
ATOM 817 N N . ILE A 1 100 ? 7.741 3.256 -0.998 1.00 93.69 100 ILE A N 1
ATOM 818 C CA . ILE A 1 100 ? 7.398 3.719 -2.352 1.00 93.69 100 ILE A CA 1
ATOM 819 C C . ILE A 1 100 ? 8.479 4.656 -2.890 1.00 93.69 100 ILE A C 1
ATOM 821 O O . ILE A 1 100 ? 9.011 4.403 -3.963 1.00 93.69 100 ILE A O 1
ATOM 825 N N . ILE A 1 101 ? 8.877 5.695 -2.148 1.00 93.94 101 ILE A N 1
ATOM 826 C CA . ILE A 1 101 ? 9.892 6.655 -2.620 1.00 93.94 101 ILE A CA 1
ATOM 827 C C . ILE A 1 101 ? 11.236 5.980 -2.904 1.00 93.94 101 ILE A C 1
ATOM 829 O O . ILE A 1 101 ? 11.945 6.411 -3.810 1.00 93.94 101 ILE A O 1
ATOM 833 N N . ASN A 1 102 ? 11.573 4.910 -2.184 1.00 91.81 102 ASN A N 1
ATOM 834 C CA . ASN A 1 102 ? 12.807 4.153 -2.391 1.00 91.81 102 ASN A CA 1
ATOM 835 C C . ASN A 1 102 ? 12.668 2.994 -3.393 1.00 91.81 102 ASN A C 1
ATOM 837 O O . ASN A 1 102 ? 13.635 2.260 -3.593 1.00 91.81 102 ASN A O 1
ATOM 841 N N . GLY A 1 103 ? 11.492 2.798 -4.000 1.00 91.31 103 GLY A N 1
ATOM 842 C CA . GLY A 1 103 ? 11.241 1.718 -4.957 1.00 91.31 103 GLY A CA 1
ATOM 843 C C . GLY A 1 103 ? 11.269 0.323 -4.330 1.00 91.31 103 GLY A C 1
ATOM 844 O O . GLY A 1 103 ? 11.524 -0.655 -5.027 1.00 91.31 103 GLY A O 1
ATOM 845 N N . LYS A 1 104 ? 11.026 0.209 -3.020 1.00 91.00 104 LYS A N 1
ATOM 846 C CA . LYS A 1 104 ? 11.108 -1.043 -2.255 1.00 91.00 104 LYS A CA 1
ATOM 847 C C . LYS A 1 104 ? 9.735 -1.532 -1.817 1.00 91.00 104 LYS A C 1
ATOM 849 O O . LYS A 1 104 ? 8.794 -0.761 -1.654 1.00 91.00 104 LYS A O 1
ATOM 854 N N . ILE A 1 105 ? 9.666 -2.819 -1.527 1.00 89.56 105 ILE A N 1
ATOM 855 C CA . ILE A 1 105 ? 8.553 -3.479 -0.833 1.00 89.56 105 ILE A CA 1
ATOM 856 C C . ILE A 1 105 ? 9.026 -4.010 0.528 1.00 89.56 105 ILE A C 1
ATOM 858 O O . ILE A 1 105 ? 10.222 -4.152 0.782 1.00 89.56 105 ILE A O 1
ATOM 862 N N . THR A 1 106 ? 8.084 -4.310 1.423 1.00 88.50 106 THR A N 1
ATOM 863 C CA . THR A 1 106 ? 8.372 -4.723 2.807 1.00 88.50 106 THR A CA 1
ATOM 864 C C . THR A 1 106 ? 9.407 -5.855 2.945 1.00 88.50 106 THR A C 1
ATOM 866 O O . THR A 1 106 ? 10.321 -5.685 3.759 1.00 88.50 106 THR A O 1
ATOM 869 N N . PRO A 1 107 ? 9.337 -6.982 2.200 1.00 84.06 107 PRO A N 1
ATOM 870 C CA . PRO A 1 107 ? 10.323 -8.053 2.362 1.00 84.06 107 PRO A CA 1
ATOM 871 C C . PRO A 1 107 ? 11.724 -7.652 1.869 1.00 84.06 107 PRO A C 1
ATOM 873 O O . PRO A 1 107 ? 12.710 -7.986 2.521 1.00 84.06 107 PRO A O 1
ATOM 876 N N . GLU A 1 108 ? 11.826 -6.835 0.816 1.00 85.56 108 GLU A N 1
ATOM 877 C CA . GLU A 1 108 ? 13.108 -6.356 0.265 1.00 85.56 108 GLU A CA 1
ATOM 878 C C . GLU A 1 108 ? 13.865 -5.420 1.212 1.00 85.56 108 GLU A C 1
ATOM 880 O O . GLU A 1 108 ? 15.061 -5.197 1.054 1.00 85.56 108 GLU A O 1
ATOM 885 N N . ARG A 1 109 ? 13.201 -4.837 2.217 1.00 80.62 109 ARG A N 1
ATOM 886 C CA . ARG A 1 109 ? 13.871 -3.928 3.157 1.00 80.62 109 ARG A CA 1
ATOM 887 C C . ARG A 1 109 ? 14.875 -4.650 4.057 1.00 80.62 109 ARG A C 1
ATOM 889 O O . ARG A 1 109 ? 15.847 -4.029 4.481 1.00 80.62 109 ARG A O 1
ATOM 896 N N . LYS A 1 110 ? 14.625 -5.925 4.374 1.00 76.50 110 LYS A N 1
ATOM 897 C CA . LYS A 1 110 ? 15.520 -6.746 5.208 1.00 76.50 110 LYS A CA 1
ATOM 898 C C . LYS A 1 110 ? 16.705 -7.296 4.412 1.00 76.50 110 LYS A C 1
ATOM 900 O O . LYS A 1 110 ? 17.748 -7.581 4.994 1.00 76.50 110 LYS A O 1
ATOM 905 N N . GLU A 1 111 ? 16.558 -7.415 3.099 1.00 66.38 111 GLU A N 1
ATOM 906 C CA . GLU A 1 111 ? 17.553 -8.003 2.212 1.00 66.38 111 GLU A CA 1
ATOM 907 C C . GLU A 1 111 ? 18.446 -6.896 1.630 1.00 66.38 111 GLU A C 1
ATOM 909 O O . GLU A 1 111 ? 18.141 -6.253 0.631 1.00 66.38 111 GLU A O 1
ATOM 914 N N . A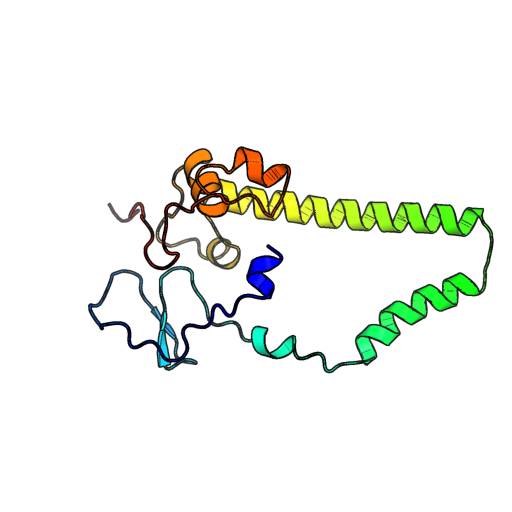LA A 1 112 ? 19.551 -6.601 2.324 1.00 57.53 112 ALA A N 1
ATOM 915 C CA . ALA A 1 112 ? 20.452 -5.498 1.969 1.00 57.53 112 ALA A CA 1
ATOM 916 C C . ALA A 1 112 ? 21.332 -5.772 0.732 1.00 57.53 112 ALA A C 1
ATOM 918 O O . ALA A 1 112 ? 21.960 -4.849 0.213 1.00 57.53 112 ALA A O 1
ATOM 919 N N . LYS A 1 113 ? 21.399 -7.025 0.266 1.00 57.19 113 LYS A N 1
ATOM 920 C CA . LYS A 1 113 ? 22.206 -7.459 -0.880 1.00 57.19 113 LYS A CA 1
ATOM 921 C C . LYS A 1 113 ? 21.267 -7.878 -2.003 1.00 57.19 113 LYS A C 1
ATOM 923 O O . LYS A 1 113 ? 20.699 -8.959 -1.946 1.00 57.19 113 LYS A O 1
ATOM 928 N N . GLY A 1 114 ? 21.082 -7.014 -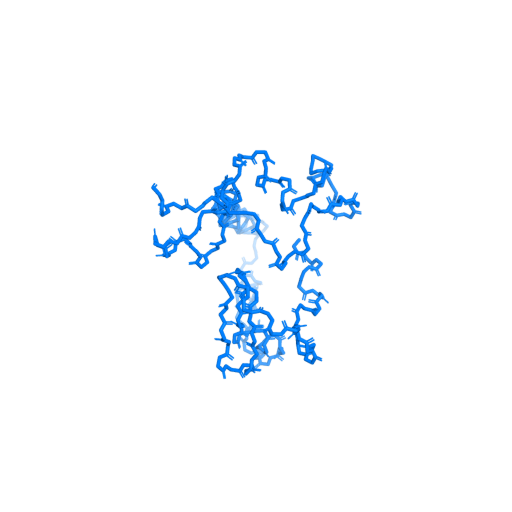2.992 1.00 66.44 114 GLY A N 1
ATOM 929 C CA . GLY A 1 114 ? 20.190 -7.307 -4.103 1.00 66.44 114 GLY A CA 1
ATOM 930 C C . GLY A 1 114 ? 20.134 -6.199 -5.142 1.00 66.44 114 GLY A C 1
ATOM 931 O O . GLY A 1 114 ? 20.709 -5.118 -4.980 1.00 66.44 114 GLY A O 1
ATOM 932 N N . VAL A 1 115 ? 19.413 -6.511 -6.209 1.00 76.19 115 VAL A N 1
ATOM 933 C CA . VAL A 1 115 ? 19.150 -5.640 -7.348 1.00 76.19 115 VAL A CA 1
ATOM 934 C C . VAL A 1 115 ? 18.363 -4.398 -6.907 1.00 76.19 115 VAL A C 1
ATOM 936 O O . VAL A 1 115 ? 17.424 -4.488 -6.112 1.00 76.19 115 VAL A O 1
ATOM 939 N N . SER A 1 116 ? 18.751 -3.217 -7.397 1.00 86.19 116 SER A N 1
ATOM 940 C CA . SER A 1 116 ? 18.082 -1.958 -7.055 1.00 86.19 116 SER A CA 1
ATOM 941 C C . SER A 1 116 ? 16.944 -1.662 -8.028 1.00 86.19 116 SER A C 1
ATOM 943 O O . SER A 1 116 ? 17.169 -1.487 -9.223 1.00 86.19 116 SER A O 1
ATOM 945 N N . TYR A 1 117 ? 15.729 -1.536 -7.493 1.00 87.94 117 TYR A N 1
ATOM 946 C CA . TYR A 1 117 ? 14.528 -1.143 -8.245 1.00 87.94 117 TYR A CA 1
ATOM 947 C C . TYR A 1 117 ? 14.203 0.357 -8.134 1.00 87.94 117 TYR A C 1
ATOM 949 O O . TYR A 1 117 ? 13.171 0.807 -8.624 1.00 87.94 117 TYR A O 1
ATOM 957 N N . ASN A 1 118 ? 15.048 1.138 -7.456 1.00 91.38 118 ASN A N 1
ATOM 958 C CA . ASN A 1 118 ? 14.832 2.570 -7.271 1.00 91.38 118 ASN A CA 1
ATOM 959 C C . ASN A 1 118 ? 15.104 3.337 -8.576 1.00 91.38 118 ASN A C 1
ATOM 961 O O . ASN A 1 118 ? 16.237 3.346 -9.039 1.00 91.38 118 ASN A O 1
ATOM 965 N N . ARG A 1 119 ? 14.095 4.030 -9.119 1.00 89.69 119 ARG A N 1
ATOM 966 C CA . ARG A 1 119 ? 14.190 4.884 -10.322 1.00 89.69 119 ARG A CA 1
ATOM 967 C C . ARG A 1 119 ? 14.015 6.378 -10.017 1.00 89.69 119 ARG A C 1
ATOM 969 O O . ARG A 1 119 ? 13.597 7.162 -10.869 1.00 89.69 119 ARG A O 1
ATOM 976 N N . GLY A 1 120 ? 14.268 6.770 -8.770 1.00 92.00 120 GLY A N 1
ATOM 977 C CA . GLY A 1 120 ? 13.984 8.105 -8.255 1.00 92.00 120 GLY A CA 1
ATOM 978 C C . GLY A 1 120 ? 12.517 8.296 -7.858 1.00 92.00 120 GLY A C 1
ATOM 979 O O . GLY A 1 120 ? 11.624 7.561 -8.276 1.00 92.00 120 GLY A O 1
ATOM 980 N N . TRP A 1 121 ? 12.257 9.318 -7.041 1.00 92.06 121 TRP A N 1
ATOM 981 C CA . TRP A 1 121 ? 10.963 9.521 -6.375 1.00 92.06 121 TRP A CA 1
ATOM 982 C C . TRP A 1 121 ? 9.770 9.561 -7.348 1.00 92.06 121 TRP A C 1
ATOM 984 O O . TRP A 1 121 ? 8.774 8.875 -7.131 1.00 92.06 121 TRP A O 1
ATOM 994 N N . LYS A 1 122 ? 9.883 10.302 -8.460 1.00 93.19 122 LYS A N 1
ATOM 995 C CA . LYS A 1 122 ? 8.818 10.407 -9.470 1.00 93.19 122 LYS A CA 1
ATOM 996 C C . LYS A 1 122 ? 8.615 9.093 -10.225 1.00 93.19 122 LYS A C 1
ATOM 998 O O . LYS A 1 122 ? 7.472 8.713 -10.475 1.00 93.19 122 LYS A O 1
ATOM 1003 N N . GLY A 1 123 ? 9.707 8.408 -10.573 1.00 92.94 123 GLY A N 1
ATOM 1004 C CA . GLY A 1 123 ? 9.663 7.109 -11.243 1.00 92.94 123 GLY A CA 1
ATOM 1005 C C . GLY A 1 123 ? 8.957 6.072 -10.379 1.00 92.94 123 GLY A C 1
ATOM 1006 O O . GLY A 1 123 ? 8.013 5.437 -10.833 1.00 92.94 123 GLY A O 1
ATOM 1007 N N . ASN A 1 124 ? 9.324 5.993 -9.101 1.00 94.00 124 ASN A N 1
ATOM 1008 C CA . ASN A 1 124 ? 8.747 5.019 -8.181 1.00 94.00 124 ASN A CA 1
ATOM 1009 C C . ASN A 1 124 ? 7.274 5.306 -7.852 1.00 94.00 124 ASN A C 1
ATOM 1011 O O . ASN A 1 124 ? 6.471 4.381 -7.773 1.00 94.00 124 ASN A O 1
ATOM 1015 N N . ILE A 1 125 ? 6.886 6.579 -7.706 1.00 93.88 125 ILE A N 1
ATOM 1016 C CA . ILE A 1 125 ? 5.472 6.953 -7.536 1.00 93.88 125 ILE A CA 1
ATOM 1017 C C . ILE A 1 125 ? 4.666 6.582 -8.788 1.00 93.88 125 ILE A C 1
ATOM 1019 O O . ILE A 1 125 ? 3.579 6.020 -8.670 1.00 93.88 125 ILE A O 1
ATOM 1023 N N . THR A 1 126 ? 5.201 6.850 -9.982 1.00 94.06 126 THR A N 1
ATOM 1024 C CA . THR A 1 126 ? 4.545 6.502 -11.255 1.00 94.06 126 THR A CA 1
ATOM 1025 C C . THR A 1 126 ? 4.429 4.985 -11.434 1.00 94.06 126 THR A C 1
ATOM 1027 O O . THR A 1 126 ? 3.435 4.511 -11.972 1.00 94.06 126 THR A O 1
ATOM 103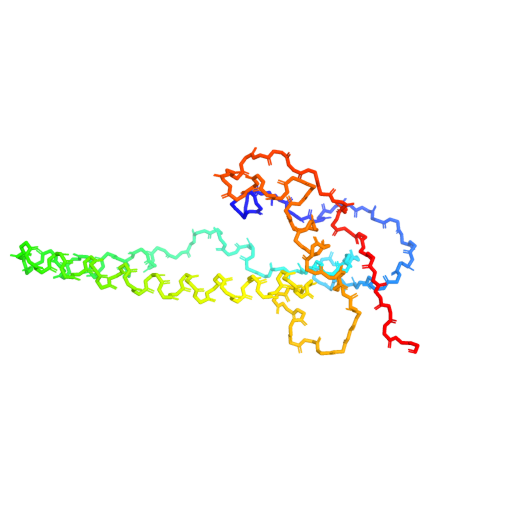0 N N . GLU A 1 127 ? 5.396 4.211 -10.942 1.00 92.12 127 GLU A N 1
ATOM 1031 C CA . GLU A 1 127 ? 5.350 2.744 -10.958 1.00 92.12 127 GLU A CA 1
ATOM 1032 C C . GLU A 1 127 ? 4.177 2.194 -10.127 1.00 92.12 127 GLU A C 1
ATOM 1034 O O . GLU A 1 127 ? 3.549 1.216 -10.519 1.00 92.12 127 GLU A O 1
ATOM 1039 N N . VAL A 1 128 ? 3.850 2.835 -8.997 1.00 91.88 128 VAL A N 1
ATOM 1040 C CA . VAL A 1 128 ? 2.787 2.385 -8.079 1.00 91.88 128 VAL A CA 1
ATOM 1041 C C . VAL A 1 128 ? 1.409 2.922 -8.469 1.00 91.88 128 VAL A C 1
ATOM 1043 O O . VAL A 1 128 ? 0.416 2.202 -8.389 1.00 91.88 128 VAL A O 1
ATOM 1046 N N . PHE A 1 129 ? 1.336 4.193 -8.865 1.00 92.62 129 PHE A N 1
ATOM 1047 C CA . PHE A 1 129 ? 0.076 4.910 -9.080 1.00 92.62 129 PHE A CA 1
ATOM 1048 C C . PHE A 1 129 ? -0.229 5.204 -10.557 1.00 92.62 129 PHE A C 1
ATOM 1050 O O . PHE A 1 129 ? -1.300 5.727 -10.863 1.00 92.62 129 PHE A O 1
ATOM 1057 N N . GLY A 1 130 ? 0.680 4.895 -11.482 1.00 92.50 130 GLY A N 1
ATOM 1058 C CA . GLY A 1 130 ? 0.512 5.077 -12.926 1.00 92.50 130 GLY A CA 1
ATOM 1059 C C . GLY A 1 130 ? 0.737 6.507 -13.428 1.00 92.50 130 GLY A C 1
ATOM 1060 O O . GLY A 1 130 ? 1.109 7.416 -12.681 1.00 92.50 130 GLY A O 1
ATOM 1061 N N . SER A 1 131 ? 0.503 6.728 -14.725 1.00 93.31 131 SER A N 1
ATOM 1062 C CA . SER A 1 131 ? 0.816 8.005 -15.394 1.00 93.31 131 SER A CA 1
ATOM 1063 C C . SER A 1 131 ? 0.035 9.211 -14.854 1.00 93.31 131 SER A C 1
ATOM 1065 O O . SER A 1 131 ? 0.525 10.341 -14.899 1.00 93.31 131 SER A O 1
ATOM 1067 N N . LYS A 1 132 ? -1.160 8.978 -14.300 1.00 93.88 132 LYS A N 1
ATOM 1068 C CA . LYS A 1 132 ? -2.052 9.991 -13.716 1.00 93.88 132 LYS A CA 1
ATOM 1069 C C . LYS A 1 132 ? -2.052 9.935 -12.187 1.00 93.88 132 LYS A C 1
ATOM 1071 O O . LYS A 1 132 ? -3.074 10.213 -11.560 1.00 93.88 1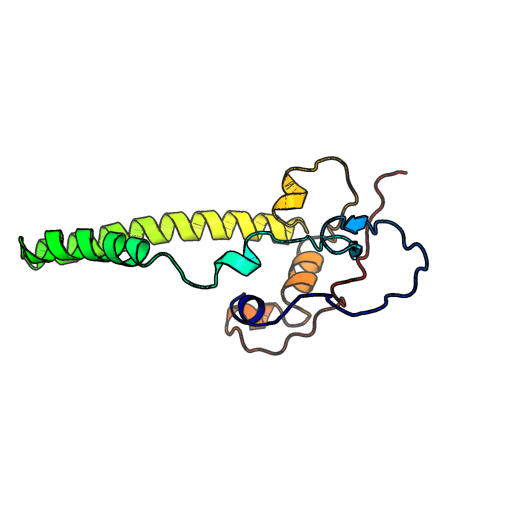32 LYS A O 1
ATOM 1076 N N . TRP A 1 133 ? -0.913 9.587 -11.581 1.00 92.44 133 TRP A N 1
ATOM 1077 C CA . TRP A 1 133 ? -0.785 9.388 -10.134 1.00 92.44 133 TRP A CA 1
ATOM 1078 C C . TRP A 1 133 ? -1.355 10.543 -9.303 1.00 92.44 133 TRP A C 1
ATOM 1080 O O . TRP A 1 133 ? -2.011 10.292 -8.301 1.00 92.44 133 TRP A O 1
ATOM 1090 N N . TYR A 1 134 ? -1.187 11.795 -9.732 1.00 91.19 134 TYR A N 1
ATOM 1091 C CA . TYR A 1 134 ? -1.672 12.979 -9.013 1.00 91.19 134 TYR A CA 1
ATOM 1092 C C . TYR A 1 134 ? -3.199 12.992 -8.843 1.00 91.19 134 TYR A C 1
ATOM 1094 O O . TYR A 1 134 ? -3.695 13.453 -7.820 1.00 91.19 134 TYR A O 1
ATOM 1102 N N . LEU A 1 135 ? -3.949 12.424 -9.792 1.00 92.06 135 LEU A N 1
ATOM 1103 C CA . LEU A 1 135 ? -5.403 12.298 -9.686 1.00 92.06 135 LEU A CA 1
ATOM 1104 C C . LEU A 1 135 ? -5.815 11.173 -8.731 1.00 92.06 135 LEU A C 1
ATOM 1106 O O . LEU A 1 135 ? -6.818 11.296 -8.032 1.00 92.06 135 LEU A O 1
ATOM 1110 N N . THR A 1 136 ? -5.030 10.095 -8.657 1.00 89.50 136 THR A N 1
ATOM 1111 C CA . THR A 1 136 ? -5.369 8.910 -7.845 1.00 89.50 136 THR A CA 1
ATOM 1112 C C . THR A 1 136 ? -5.431 9.182 -6.339 1.00 89.50 136 THR A C 1
ATOM 1114 O O . THR A 1 136 ? -6.053 8.413 -5.611 1.00 89.50 136 THR A O 1
ATOM 1117 N N . TRP A 1 137 ? -4.855 10.298 -5.873 1.00 85.81 137 TRP A N 1
ATOM 1118 C CA . TRP A 1 137 ? -4.957 10.755 -4.482 1.00 85.81 137 TRP A CA 1
ATOM 1119 C C . TRP A 1 137 ? -6.344 11.294 -4.127 1.00 85.81 137 TRP A C 1
ATOM 1121 O O . TRP A 1 137 ? -6.749 11.216 -2.972 1.00 85.81 137 TRP A O 1
ATOM 1131 N N . ILE A 1 138 ? -7.070 11.834 -5.109 1.00 89.00 138 ILE A N 1
ATOM 1132 C CA . ILE A 1 138 ? -8.407 12.406 -4.909 1.00 89.00 138 ILE A CA 1
ATOM 1133 C C . ILE A 1 138 ? -9.456 11.294 -4.931 1.00 89.00 138 ILE A C 1
ATOM 1135 O O . ILE A 1 138 ? -10.402 11.313 -4.146 1.00 89.00 138 ILE A O 1
ATOM 1139 N N . PHE A 1 139 ? -9.302 10.321 -5.837 1.00 86.38 139 PHE A N 1
ATOM 1140 C CA . PHE A 1 139 ? -10.287 9.262 -6.015 1.00 86.38 139 PHE A CA 1
ATOM 1141 C C . PHE A 1 139 ? -9.650 7.942 -6.487 1.00 86.38 139 PHE A C 1
ATOM 1143 O O . PHE A 1 139 ? -8.933 7.929 -7.492 1.00 86.38 139 PHE A O 1
ATOM 1150 N N . PRO A 1 140 ? -9.941 6.806 -5.823 1.00 81.38 140 PRO A N 1
ATOM 1151 C CA . PRO A 1 140 ? -9.262 5.535 -6.086 1.00 81.38 140 PRO A CA 1
ATOM 1152 C C . PRO A 1 140 ? -9.702 4.834 -7.380 1.00 81.38 140 PRO A C 1
ATOM 1154 O O . PRO A 1 140 ? -9.041 3.889 -7.799 1.00 81.38 140 PRO A O 1
ATOM 1157 N N . PHE A 1 141 ? -10.797 5.266 -8.013 1.00 87.12 141 PHE A N 1
ATOM 1158 C CA . PHE A 1 141 ? -11.325 4.648 -9.240 1.00 87.12 141 PHE A CA 1
ATOM 1159 C C . PHE A 1 141 ? -10.873 5.361 -10.522 1.00 87.12 141 PHE A C 1
ATOM 1161 O O . PHE A 1 141 ? -11.391 5.098 -11.606 1.00 87.12 141 PHE A O 1
ATOM 1168 N N . ILE A 1 142 ? -9.921 6.290 -10.419 1.00 89.12 142 ILE A N 1
ATOM 1169 C CA . ILE A 1 142 ? -9.372 6.964 -11.592 1.00 89.12 142 ILE A CA 1
ATOM 1170 C C . ILE A 1 142 ? -8.451 6.004 -12.341 1.00 89.12 142 ILE A C 1
ATOM 1172 O O . ILE A 1 142 ? -7.452 5.528 -11.804 1.00 89.12 142 ILE A O 1
ATOM 1176 N N . ASN A 1 143 ? -8.769 5.769 -13.615 1.00 91.00 143 ASN A N 1
ATOM 1177 C CA . ASN A 1 143 ? -7.942 4.964 -14.506 1.00 91.00 143 ASN A CA 1
ATOM 1178 C C . ASN A 1 143 ? -6.594 5.654 -14.752 1.00 91.00 143 ASN A C 1
ATOM 1180 O O . ASN A 1 143 ? -6.502 6.645 -15.486 1.00 91.00 143 ASN A O 1
ATOM 1184 N N . SER A 1 144 ? -5.548 5.100 -14.146 1.00 91.69 144 SER A N 1
ATOM 1185 C CA . SER A 1 144 ? -4.164 5.539 -14.280 1.00 91.69 144 SER A CA 1
ATOM 1186 C C . SER A 1 144 ? -3.324 4.364 -14.793 1.00 91.69 144 SER A C 1
ATOM 1188 O O . SER A 1 144 ? -3.063 3.434 -14.029 1.00 91.69 144 SER A O 1
ATOM 1190 N N . PRO A 1 145 ? -2.952 4.339 -16.087 1.00 92.00 145 PRO A N 1
ATOM 1191 C CA . PRO A 1 145 ? -2.228 3.209 -16.656 1.00 92.00 145 PRO A CA 1
ATOM 1192 C C . PRO A 1 145 ? -0.840 3.083 -16.020 1.00 92.00 145 PRO A C 1
ATOM 1194 O O . PRO A 1 145 ? -0.115 4.075 -15.888 1.00 92.00 145 PRO A O 1
ATOM 1197 N N . LEU A 1 146 ? -0.493 1.857 -15.625 1.00 91.44 146 LEU A N 1
ATOM 1198 C CA . LEU A 1 146 ? 0.810 1.518 -15.060 1.00 91.44 146 LEU A CA 1
ATOM 1199 C C . LEU A 1 146 ? 1.846 1.346 -16.182 1.00 91.44 146 LEU A C 1
ATOM 1201 O O . LEU A 1 146 ? 1.497 0.850 -17.255 1.00 91.44 146 LEU A O 1
ATOM 1205 N N . PRO A 1 147 ? 3.112 1.737 -15.957 1.00 88.75 147 PRO A N 1
ATOM 1206 C CA . PRO A 1 147 ? 4.167 1.593 -16.959 1.00 88.75 147 PRO A CA 1
ATOM 1207 C C . PRO A 1 147 ? 4.643 0.141 -17.141 1.00 88.75 147 PRO A C 1
ATOM 1209 O O . PRO A 1 147 ? 5.194 -0.184 -18.188 1.00 88.75 147 PRO A O 1
ATOM 1212 N N . GLY A 1 148 ? 4.458 -0.715 -16.131 1.00 86.31 148 GLY A N 1
ATOM 1213 C CA . GLY A 1 148 ? 4.932 -2.099 -16.112 1.00 86.31 148 GLY A CA 1
ATOM 1214 C C . GLY A 1 148 ? 3.806 -3.135 -16.108 1.00 86.31 148 GLY A C 1
ATOM 1215 O O . GLY A 1 148 ? 2.648 -2.832 -15.827 1.00 86.31 148 GLY A O 1
ATOM 1216 N N . ASN A 1 149 ? 4.171 -4.389 -16.383 1.00 86.31 149 ASN A N 1
ATOM 1217 C CA . ASN A 1 149 ? 3.269 -5.550 -16.384 1.00 86.31 149 ASN A CA 1
ATOM 1218 C C . ASN A 1 149 ? 3.308 -6.361 -15.069 1.00 86.31 149 ASN A C 1
ATOM 1220 O O . ASN A 1 149 ? 2.659 -7.400 -14.971 1.00 86.31 149 ASN A O 1
ATOM 1224 N N . GLY A 1 150 ? 4.093 -5.921 -14.077 1.00 84.06 150 GLY A N 1
ATOM 1225 C CA . GLY A 1 150 ? 4.268 -6.594 -12.783 1.00 84.06 150 GLY A CA 1
ATOM 1226 C C . GLY A 1 150 ? 5.144 -7.855 -12.811 1.00 84.06 150 GLY A C 1
ATOM 1227 O O . GLY A 1 150 ? 5.370 -8.458 -11.765 1.00 84.06 150 GLY A O 1
ATOM 1228 N N . VAL A 1 151 ? 5.655 -8.244 -13.981 1.00 83.44 151 VAL A N 1
ATOM 1229 C CA . VAL A 1 151 ? 6.513 -9.423 -14.185 1.00 83.44 151 VAL A CA 1
ATOM 1230 C C . VAL A 1 151 ? 7.937 -8.996 -14.532 1.00 83.44 151 VAL A C 1
ATOM 1232 O O . VAL A 1 151 ? 8.903 -9.553 -14.015 1.00 83.44 151 VAL A O 1
ATOM 1235 N N . GLU A 1 152 ? 8.063 -7.990 -15.392 1.00 84.19 152 GLU A N 1
ATOM 1236 C CA . GLU A 1 152 ? 9.329 -7.457 -15.878 1.00 84.19 152 GLU A CA 1
ATOM 1237 C C . GLU A 1 152 ? 9.621 -6.123 -15.196 1.00 84.19 152 GLU A C 1
ATOM 1239 O O . GLU A 1 152 ? 8.791 -5.213 -15.177 1.00 84.19 152 GLU A O 1
ATOM 1244 N N . TRP A 1 153 ? 10.819 -6.011 -14.628 1.00 85.50 153 TRP A N 1
ATOM 1245 C CA . TRP A 1 153 ? 11.238 -4.848 -13.859 1.00 85.50 153 TRP A CA 1
ATOM 1246 C C . TRP A 1 153 ? 12.570 -4.347 -14.403 1.00 85.50 153 TRP A C 1
ATOM 1248 O O . TRP A 1 153 ? 13.532 -5.103 -14.465 1.00 85.50 153 TRP A O 1
ATOM 1258 N N . MET A 1 154 ? 12.643 -3.065 -14.770 1.00 82.06 154 MET A N 1
ATOM 1259 C CA . MET A 1 154 ? 13.926 -2.418 -15.060 1.00 82.06 154 MET A CA 1
ATOM 1260 C C . MET A 1 154 ? 14.698 -2.204 -13.765 1.00 82.06 154 MET A C 1
ATOM 1262 O O . MET A 1 154 ? 14.139 -1.675 -12.793 1.00 82.06 154 MET A O 1
ATOM 1266 N N . THR A 1 155 ? 15.967 -2.582 -13.796 1.00 80.56 155 THR A N 1
ATOM 1267 C CA . THR A 1 155 ? 16.854 -2.645 -12.642 1.00 80.56 155 THR A CA 1
ATOM 1268 C C . THR A 1 155 ? 18.189 -1.993 -12.950 1.00 80.56 155 THR A C 1
ATOM 1270 O O . THR A 1 155 ? 18.720 -2.157 -14.046 1.00 80.56 155 THR A O 1
ATOM 1273 N N . GLU A 1 156 ? 18.755 -1.298 -11.967 1.00 69.19 156 GLU A N 1
ATOM 1274 C CA . GLU A 1 156 ? 20.161 -0.899 -12.009 1.00 69.19 156 GLU A CA 1
ATOM 1275 C C . GLU A 1 156 ? 20.972 -1.991 -11.320 1.00 69.19 156 GLU A C 1
ATOM 1277 O O . GLU A 1 156 ? 20.832 -2.220 -10.110 1.00 69.19 156 GLU A O 1
ATOM 1282 N N . ASP A 1 157 ? 21.779 -2.703 -12.103 1.00 59.44 157 ASP A N 1
ATOM 1283 C CA . ASP A 1 157 ? 22.643 -3.738 -11.564 1.00 59.44 157 ASP A CA 1
ATOM 1284 C C . ASP A 1 157 ? 23.801 -3.071 -10.821 1.00 59.44 157 ASP A C 1
ATOM 1286 O O . ASP A 1 157 ? 24.600 -2.337 -11.404 1.00 59.44 157 ASP A O 1
ATOM 1290 N N . LYS A 1 158 ? 23.876 -3.279 -9.505 1.00 54.47 158 LYS A N 1
ATOM 1291 C CA . LYS A 1 158 ? 24.939 -2.700 -8.667 1.00 54.47 158 LYS A CA 1
ATOM 1292 C C . LYS A 1 158 ? 26.237 -3.518 -8.715 1.00 54.47 158 LYS A C 1
ATOM 1294 O O . LYS A 1 158 ? 27.122 -3.288 -7.897 1.00 54.47 158 LYS A O 1
ATOM 1299 N N . SER A 1 159 ? 26.346 -4.483 -9.632 1.00 49.91 159 SER A N 1
ATOM 1300 C CA . SER A 1 159 ? 27.499 -5.377 -9.798 1.00 49.91 159 SER A CA 1
ATOM 1301 C C . SER A 1 159 ? 28.490 -4.928 -10.883 1.00 49.91 159 SER A C 1
ATOM 1303 O O . SER A 1 159 ? 29.099 -5.771 -11.546 1.00 49.91 159 SER A O 1
ATOM 1305 N N . LYS A 1 160 ? 28.672 -3.616 -11.067 1.00 35.97 160 LYS A N 1
ATOM 1306 C CA . LYS A 1 160 ? 29.829 -3.042 -11.766 1.00 35.97 160 LYS A CA 1
ATOM 1307 C C . LYS A 1 160 ? 30.521 -2.012 -10.890 1.00 35.97 160 LYS A C 1
ATOM 1309 O O . LYS A 1 160 ? 29.798 -1.191 -10.286 1.00 35.97 160 LYS A O 1
#

Sequence (160 aa):
MIFGMFTDTSIKGRIINVDIKENWTLCSVCECLRPPRSWHCDTCDFLKWNKGLVIGKFVFPLVSFVLDFGEESLYIFLVEINFIVGLFTGFLFIYHFNNIINGKITPERKEAKGVSYNRGWKGNITEVFGSKWYLTWIFPFINSPLPGNGVEWMTEDKSK

Radius of gyration: 21.52 Å; chains: 1; bounding box: 53×39×54 Å

Secondary structure (DSSP, 8-state):
-HHHHHS----TT--------TT-EEETTTTEEE-TT----TTTTTTS---THHHHHHHHHHHHHTTS--HHHHHHHHHHHHHHHHHHHHHHHHHHHHHHHTT--TGGGT--SS-B----HHHHHHHHH-TTHHHHTT-TT-----SS-SS----B----

Organism: NCBI:txid189913

pLDDT: mean 76.33, std 15.81, range [33.66, 96.06]

Foldseek 3Di:
DVVVLVDDPDPPPDDDPPPPDPQWDQDPVRRDIDFHPDDDDPCNVVVPDDDCVVVVVVVVVVVVQVVDDDPVSVVVVVVVVVVVVCVVVVVVCVVVLVCLQQLHDDVVVVVPDDWGLHPGRVLSCCQVCAPPSVVCVVPVPDDHDHPDPVRDGDTDDPPD